Protein AF-A0A1H5M3Y4-F1 (afdb_monomer)

Secondary structure (DSSP, 8-state):
---HHHHHHHHHHHHHHHHHHT---HHHHHHHHT--HHHHHHHTTSGGGS-HHHHHHHHHHHTS-GGGGSPP----------

pLDDT: mean 78.06, std 14.75, range [42.72, 91.75]

Radius of gyration: 14.18 Å; Cα contacts (8 Å, |Δi|>4): 64; chains: 1; bounding box: 33×22×48 Å

Solvent-accessible surface area (backbone atoms only — not comparable to full-atom values): 4890 Å² total; per-residue (Å²): 132,89,54,68,67,59,57,44,51,49,34,22,53,45,42,53,49,49,46,66,71,63,75,54,55,71,69,58,41,27,58,60,47,68,49,52,69,67,57,47,55,54,29,52,69,39,50,85,70,50,49,72,69,40,46,47,33,38,17,60,69,66,76,43,64,56,71,73,60,46,65,76,81,66,75,80,76,76,74,81,76,130

Structure (mmCIF, N/CA/C/O backbone):
data_AF-A0A1H5M3Y4-F1
#
_entry.id   AF-A0A1H5M3Y4-F1
#
loop_
_atom_site.group_PDB
_atom_site.id
_atom_site.type_symbol
_atom_site.label_atom_id
_atom_site.label_alt_id
_atom_site.label_comp_id
_atom_site.label_asym_id
_atom_site.label_entity_id
_atom_site.label_seq_id
_atom_site.pdbx_PDB_ins_code
_atom_site.Cartn_x
_atom_site.Cartn_y
_atom_site.Cartn_z
_atom_site.occupancy
_atom_site.B_iso_or_equiv
_atom_site.auth_seq_id
_atom_site.auth_comp_id
_atom_site.auth_asym_id
_atom_site.auth_atom_id
_atom_site.pdbx_PDB_model_num
ATOM 1 N N . MET A 1 1 ? 22.344 4.117 -18.923 1.00 42.72 1 MET A N 1
ATOM 2 C CA . MET A 1 1 ? 22.322 3.516 -17.568 1.00 42.72 1 MET A CA 1
ATOM 3 C C . MET A 1 1 ? 21.010 3.914 -16.910 1.00 42.72 1 MET A C 1
ATOM 5 O O . MET A 1 1 ? 20.871 5.064 -16.522 1.00 42.72 1 MET A O 1
ATOM 9 N N . ILE A 1 2 ? 20.028 3.015 -16.844 1.00 46.78 2 ILE A N 1
ATOM 10 C CA . ILE A 1 2 ? 18.825 3.249 -16.034 1.00 46.78 2 ILE A CA 1
ATOM 11 C C . ILE A 1 2 ? 19.249 2.939 -14.601 1.00 46.78 2 ILE A C 1
ATOM 13 O O . ILE A 1 2 ? 19.389 1.778 -14.225 1.00 46.78 2 ILE A O 1
ATOM 17 N N . THR A 1 3 ? 19.598 3.971 -13.841 1.00 51.72 3 THR A N 1
ATOM 18 C CA . THR A 1 3 ? 19.973 3.826 -12.436 1.00 51.72 3 THR A CA 1
ATOM 19 C C . THR A 1 3 ? 18.757 3.338 -11.651 1.00 51.72 3 THR A C 1
ATOM 21 O O . THR A 1 3 ? 17.649 3.845 -11.818 1.00 51.72 3 THR A O 1
ATOM 24 N N . THR A 1 4 ? 18.961 2.348 -10.784 1.00 55.97 4 THR A N 1
ATOM 25 C CA . THR A 1 4 ? 17.969 1.773 -9.855 1.00 55.97 4 THR A CA 1
ATOM 26 C C . THR A 1 4 ? 17.144 2.838 -9.122 1.00 55.97 4 THR A C 1
ATOM 28 O O . THR A 1 4 ? 15.941 2.661 -8.945 1.00 55.97 4 THR A O 1
ATOM 31 N N . GLN A 1 5 ? 17.756 3.994 -8.845 1.00 58.69 5 GLN A N 1
ATOM 32 C CA . GLN A 1 5 ? 17.110 5.173 -8.264 1.00 58.69 5 GLN A CA 1
ATOM 33 C C . GLN A 1 5 ? 15.873 5.653 -9.045 1.00 58.69 5 GLN A C 1
ATOM 35 O O . GLN A 1 5 ? 14.865 6.000 -8.433 1.00 58.69 5 GLN A O 1
ATOM 40 N N . ASN A 1 6 ? 15.889 5.628 -10.382 1.00 67.50 6 ASN A N 1
ATOM 41 C CA . ASN A 1 6 ? 14.726 6.044 -11.175 1.00 67.50 6 ASN A CA 1
ATOM 42 C C . ASN A 1 6 ? 13.570 5.039 -11.055 1.00 67.50 6 ASN A C 1
ATOM 44 O O . ASN A 1 6 ? 12.407 5.436 -11.005 1.00 67.50 6 ASN A O 1
ATOM 48 N N . ALA A 1 7 ? 13.869 3.740 -10.964 1.00 66.25 7 ALA A N 1
ATOM 49 C CA . ALA A 1 7 ? 12.848 2.707 -10.789 1.00 66.25 7 ALA A CA 1
ATOM 50 C C . ALA A 1 7 ? 12.202 2.778 -9.392 1.00 66.25 7 ALA A C 1
ATOM 52 O O . ALA A 1 7 ? 10.980 2.675 -9.268 1.00 66.25 7 ALA A O 1
ATOM 53 N N . GLU A 1 8 ? 13.009 3.016 -8.353 1.00 67.50 8 GLU A N 1
ATOM 54 C CA . GLU A 1 8 ? 12.560 3.241 -6.971 1.00 67.50 8 GLU A CA 1
ATOM 55 C C . GLU A 1 8 ? 11.620 4.444 -6.858 1.00 67.50 8 GLU A C 1
ATOM 57 O O . GLU A 1 8 ? 10.528 4.345 -6.283 1.00 67.50 8 GLU A O 1
ATOM 62 N N . GLN A 1 9 ? 12.008 5.577 -7.448 1.00 71.50 9 GLN A N 1
ATOM 63 C CA . GLN A 1 9 ? 11.182 6.782 -7.428 1.00 7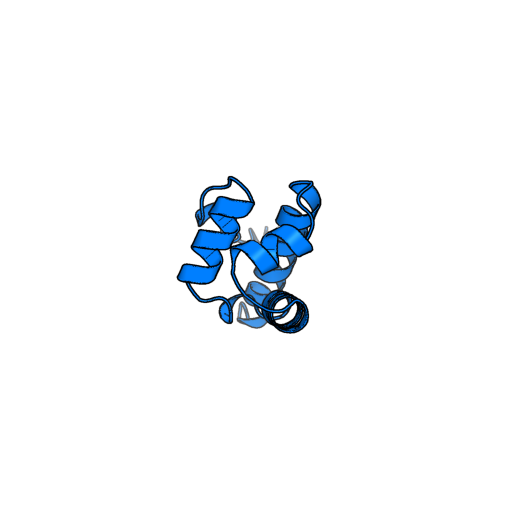1.50 9 GLN A CA 1
ATOM 64 C C . GLN A 1 9 ? 9.889 6.618 -8.232 1.00 71.50 9 GLN A C 1
ATOM 66 O O . GLN A 1 9 ? 8.824 7.016 -7.748 1.00 71.50 9 GLN A O 1
ATOM 71 N N . ASN A 1 10 ? 9.943 5.956 -9.391 1.00 76.06 10 ASN A N 1
ATOM 72 C CA . ASN A 1 10 ? 8.760 5.685 -10.208 1.00 76.06 10 ASN A CA 1
ATOM 73 C C . ASN A 1 10 ? 7.748 4.790 -9.480 1.00 76.06 10 ASN A C 1
ATOM 75 O O . ASN A 1 10 ? 6.553 5.087 -9.480 1.00 76.06 10 ASN A O 1
ATOM 79 N N . MET A 1 11 ? 8.206 3.735 -8.801 1.00 77.50 11 MET A N 1
ATOM 80 C CA . MET A 1 11 ? 7.327 2.857 -8.020 1.00 77.50 11 MET A CA 1
ATOM 81 C C . MET A 1 11 ? 6.718 3.582 -6.813 1.00 77.50 11 MET A C 1
ATOM 83 O O . MET A 1 11 ? 5.527 3.439 -6.537 1.00 77.50 11 MET A O 1
ATOM 87 N N . SER A 1 12 ? 7.504 4.415 -6.129 1.00 80.94 12 SER A N 1
ATOM 88 C CA . SER A 1 12 ? 7.026 5.215 -4.992 1.00 80.94 12 SER A CA 1
ATOM 89 C C . SER A 1 12 ? 5.920 6.183 -5.410 1.00 80.94 12 SER A C 1
ATOM 91 O O . SER A 1 12 ? 4.885 6.291 -4.745 1.00 80.94 12 SER A O 1
ATOM 93 N N . ALA A 1 13 ? 6.131 6.889 -6.525 1.00 83.31 13 ALA A N 1
ATOM 94 C CA . ALA A 1 13 ? 5.154 7.806 -7.098 1.00 83.31 13 ALA A CA 1
ATOM 95 C C . ALA A 1 13 ? 3.885 7.067 -7.550 1.00 83.31 13 ALA A C 1
ATOM 97 O O . ALA A 1 13 ? 2.777 7.533 -7.278 1.00 83.31 13 ALA A O 1
ATOM 98 N N . HIS A 1 1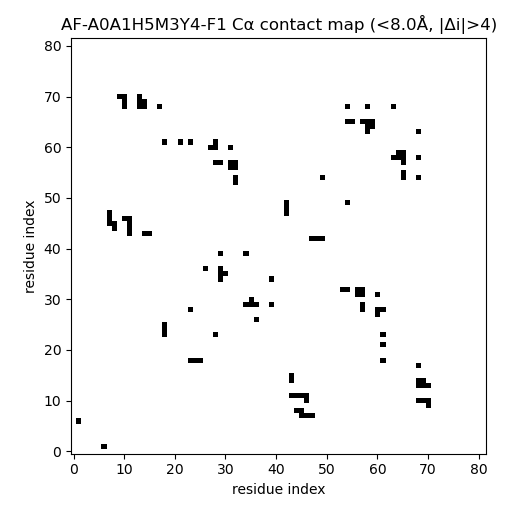4 ? 4.044 5.889 -8.159 1.00 86.62 14 HIS A N 1
ATOM 99 C CA . HIS A 1 14 ? 2.940 5.042 -8.609 1.00 86.62 14 HIS A CA 1
ATOM 100 C C . HIS A 1 14 ? 2.050 4.583 -7.450 1.00 86.62 14 HIS A C 1
ATOM 102 O O . HIS A 1 14 ? 0.848 4.847 -7.456 1.00 86.62 14 HIS A O 1
ATOM 108 N N . ILE A 1 15 ? 2.631 4.002 -6.393 1.00 84.00 15 ILE A N 1
ATOM 109 C CA . ILE A 1 15 ? 1.872 3.568 -5.207 1.00 84.00 15 ILE A CA 1
ATOM 110 C C . ILE A 1 15 ? 1.183 4.764 -4.541 1.00 84.00 15 ILE A C 1
ATOM 112 O O . ILE A 1 15 ? 0.015 4.677 -4.166 1.00 84.00 15 ILE A O 1
ATOM 116 N N . ARG A 1 16 ? 1.860 5.915 -4.428 1.00 84.19 16 ARG A N 1
ATOM 117 C CA . ARG A 1 16 ? 1.237 7.137 -3.887 1.00 84.19 16 ARG A CA 1
ATOM 118 C C . ARG A 1 16 ? 0.039 7.590 -4.717 1.00 84.19 16 ARG A C 1
ATOM 120 O O . ARG A 1 16 ? -0.966 7.984 -4.128 1.00 84.19 16 ARG A O 1
ATOM 127 N N . SER A 1 17 ? 0.142 7.524 -6.043 1.00 86.50 17 SER A N 1
ATOM 128 C CA . SER A 1 17 ? -0.951 7.863 -6.955 1.00 86.50 17 SER A CA 1
ATOM 129 C C . SER A 1 17 ? -2.128 6.899 -6.795 1.00 86.50 17 SER A C 1
ATOM 131 O O . SER A 1 17 ? -3.257 7.349 -6.620 1.00 86.50 17 SER A O 1
ATOM 133 N N . LEU A 1 18 ? -1.876 5.588 -6.740 1.00 85.62 18 LEU A N 1
ATOM 134 C CA . LEU A 1 18 ? -2.917 4.580 -6.509 1.00 85.62 18 LEU A CA 1
ATOM 135 C C . LEU A 1 18 ? -3.638 4.793 -5.183 1.00 85.62 18 LEU A C 1
ATOM 137 O O . LEU A 1 18 ? -4.865 4.812 -5.141 1.00 85.62 18 LEU A O 1
ATOM 141 N N . VAL A 1 19 ? -2.883 5.006 -4.106 1.00 84.12 19 VAL A N 1
ATOM 142 C CA . VAL A 1 19 ? -3.456 5.271 -2.784 1.00 84.12 19 VAL A CA 1
ATOM 143 C C . VAL A 1 19 ? -4.309 6.540 -2.811 1.00 84.12 19 VAL A C 1
ATOM 145 O O . VAL A 1 19 ? -5.427 6.519 -2.307 1.00 84.12 19 VAL A O 1
ATOM 148 N N . ALA A 1 20 ? -3.833 7.618 -3.440 1.00 85.00 20 ALA A N 1
ATOM 149 C CA . ALA A 1 20 ? -4.597 8.859 -3.566 1.00 85.00 20 ALA A CA 1
ATOM 150 C C . ALA A 1 20 ? -5.883 8.688 -4.399 1.00 85.00 20 ALA A C 1
ATOM 152 O O . ALA A 1 20 ? -6.927 9.207 -4.013 1.00 85.00 20 ALA A O 1
ATOM 153 N N . ASN A 1 21 ? -5.824 7.928 -5.495 1.00 84.44 21 ASN A N 1
ATOM 154 C CA . ASN A 1 21 ? -6.953 7.714 -6.407 1.00 84.44 21 ASN A CA 1
ATOM 155 C C . ASN A 1 21 ? -7.957 6.666 -5.904 1.00 84.44 21 ASN A C 1
ATOM 157 O O . ASN A 1 21 ? -9.106 6.668 -6.330 1.00 84.44 21 ASN A O 1
ATOM 161 N N . SER A 1 22 ? -7.547 5.778 -4.996 1.00 81.56 22 SER A N 1
ATOM 162 C CA . SER A 1 22 ? -8.411 4.724 -4.448 1.00 81.56 22 SER A CA 1
ATOM 163 C C . SER A 1 22 ? -9.543 5.248 -3.558 1.00 81.56 22 SER A C 1
ATOM 165 O O . SER A 1 22 ? -10.469 4.505 -3.242 1.00 81.56 22 SER A O 1
ATOM 167 N N . GLY A 1 23 ? -9.454 6.500 -3.091 1.00 82.31 23 GLY A N 1
ATOM 168 C CA . GLY A 1 23 ? -10.364 7.050 -2.081 1.00 82.31 23 GLY A CA 1
ATOM 169 C C . GLY A 1 23 ? -10.200 6.419 -0.691 1.00 82.31 23 GLY A C 1
ATOM 170 O O . GLY A 1 23 ? -10.933 6.763 0.236 1.00 82.31 23 GLY A O 1
ATOM 171 N N . VAL A 1 24 ? -9.232 5.513 -0.518 1.00 85.31 24 VAL A N 1
ATOM 172 C CA . VAL A 1 24 ? -8.955 4.831 0.744 1.00 85.31 24 VAL A CA 1
ATOM 173 C C . VAL A 1 24 ? -7.992 5.665 1.586 1.00 85.31 24 VAL A C 1
ATOM 175 O O . VAL A 1 24 ? -6.922 6.087 1.144 1.00 85.31 24 VAL A O 1
ATOM 178 N N . SER A 1 25 ? -8.342 5.874 2.854 1.00 87.00 25 SER A N 1
ATOM 179 C CA . SER A 1 25 ? -7.466 6.565 3.800 1.00 87.00 25 S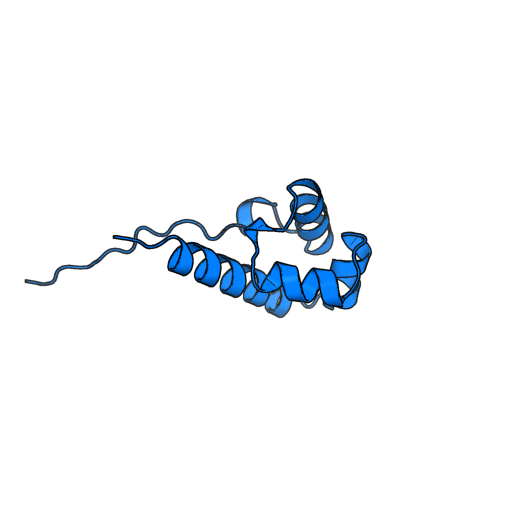ER A CA 1
ATOM 180 C C . SER A 1 25 ? -6.160 5.798 4.014 1.00 87.00 25 SER A C 1
ATOM 182 O O . SER A 1 25 ? -6.170 4.599 4.286 1.00 87.00 25 SER A O 1
ATOM 184 N N . LYS A 1 26 ? -5.027 6.514 4.041 1.00 86.50 26 LYS A N 1
ATOM 185 C CA . LYS A 1 26 ? -3.710 5.944 4.404 1.00 86.50 26 LYS A CA 1
ATOM 186 C C . LYS A 1 26 ? -3.763 5.151 5.715 1.00 86.50 26 LYS A C 1
ATOM 188 O O . LYS A 1 26 ? -3.103 4.125 5.830 1.00 86.50 26 LYS A O 1
ATOM 193 N N . THR A 1 27 ? -4.595 5.599 6.657 1.00 88.19 27 THR A N 1
ATOM 194 C CA . THR A 1 27 ? -4.876 4.920 7.928 1.00 88.19 27 THR A CA 1
ATOM 195 C C . THR A 1 27 ? -5.454 3.533 7.789 1.00 88.19 27 THR A C 1
ATOM 197 O O . THR A 1 27 ? -5.026 2.624 8.493 1.00 88.19 27 THR A O 1
ATOM 200 N N . PHE A 1 28 ? -6.377 3.348 6.857 1.00 89.25 28 PHE A N 1
ATOM 201 C CA . PHE A 1 28 ? -6.921 2.032 6.580 1.00 89.25 28 PHE A CA 1
ATOM 202 C C . PHE A 1 28 ? -5.838 1.103 6.019 1.00 89.25 28 PHE A C 1
ATOM 204 O O . PHE A 1 28 ? -5.702 -0.029 6.470 1.00 89.25 28 PHE A O 1
ATOM 211 N N . ILE A 1 29 ? -5.004 1.613 5.111 1.00 88.31 29 ILE A N 1
ATOM 212 C CA . ILE A 1 29 ? -3.975 0.823 4.426 1.00 88.31 29 ILE A CA 1
ATOM 213 C C . ILE A 1 29 ? -2.885 0.353 5.395 1.00 88.31 29 ILE A C 1
ATOM 215 O O . ILE A 1 29 ? -2.587 -0.838 5.439 1.00 88.31 29 ILE A O 1
ATOM 219 N N . TYR A 1 30 ? -2.300 1.244 6.207 1.00 89.75 30 TYR A N 1
ATOM 220 C CA . TYR A 1 30 ? -1.250 0.812 7.139 1.00 89.75 30 TYR A CA 1
ATOM 221 C C . TYR A 1 30 ? -1.791 -0.100 8.252 1.00 89.75 30 TYR A C 1
ATOM 223 O O . TYR A 1 30 ? -1.087 -1.021 8.666 1.00 89.75 30 TYR A O 1
ATOM 231 N N . ASN A 1 31 ? -3.053 0.079 8.671 1.00 90.38 31 ASN A N 1
ATOM 232 C CA . ASN A 1 31 ? -3.716 -0.839 9.604 1.00 90.38 31 ASN A CA 1
ATOM 233 C C . ASN A 1 31 ? -3.952 -2.219 8.976 1.00 90.38 31 ASN A C 1
ATOM 235 O O . ASN A 1 31 ? -3.708 -3.227 9.633 1.00 90.38 31 ASN A O 1
ATOM 239 N N . ALA A 1 32 ? -4.370 -2.278 7.707 1.00 88.25 32 ALA A N 1
ATOM 240 C CA . ALA A 1 32 ? -4.578 -3.535 6.986 1.00 88.25 32 ALA A CA 1
ATOM 241 C C . ALA A 1 32 ? -3.267 -4.314 6.784 1.00 88.25 32 ALA A C 1
ATOM 243 O O . ALA A 1 32 ? -3.225 -5.538 6.910 1.00 88.25 32 ALA A O 1
ATOM 244 N N . ILE A 1 33 ? -2.172 -3.600 6.519 1.00 90.12 33 ILE A N 1
ATOM 245 C CA . ILE A 1 33 ? -0.835 -4.194 6.402 1.00 90.12 33 ILE A CA 1
ATOM 246 C C . ILE A 1 33 ? -0.324 -4.652 7.779 1.00 90.12 33 ILE A C 1
ATOM 248 O O . ILE A 1 33 ? 0.324 -5.698 7.881 1.00 90.12 33 ILE A O 1
ATOM 252 N N . GLY A 1 34 ? -0.689 -3.927 8.840 1.00 90.12 34 GLY A N 1
ATOM 253 C CA . GLY A 1 34 ? -0.288 -4.199 10.220 1.00 90.12 34 GLY A CA 1
ATOM 254 C C . GLY A 1 34 ? 1.018 -3.507 10.609 1.00 90.12 34 GLY A C 1
ATOM 255 O O . GLY A 1 34 ? 1.807 -4.073 11.361 1.00 90.12 34 GLY A O 1
ATOM 256 N N . ILE A 1 35 ? 1.269 -2.309 10.072 1.00 90.62 35 ILE A N 1
ATOM 257 C CA . ILE A 1 35 ? 2.471 -1.513 10.358 1.00 90.62 35 ILE A CA 1
ATOM 258 C C . ILE A 1 35 ? 2.111 -0.108 10.839 1.00 90.62 35 ILE A C 1
ATOM 260 O O . ILE A 1 35 ? 1.055 0.436 10.513 1.00 90.62 35 ILE A O 1
ATOM 264 N N . SER A 1 36 ? 3.023 0.512 11.585 1.00 91.75 36 SER A N 1
ATOM 265 C CA . SER A 1 36 ? 2.869 1.890 12.050 1.00 91.75 36 SER A CA 1
ATOM 266 C C . SER A 1 36 ? 2.872 2.888 10.889 1.00 91.75 36 SER A C 1
ATOM 268 O O . SER A 1 36 ? 3.513 2.675 9.856 1.00 91.75 36 SER A O 1
ATOM 270 N N . ARG A 1 37 ? 2.218 4.039 11.092 1.00 88.69 37 ARG A N 1
ATOM 271 C CA . ARG A 1 37 ? 2.185 5.149 10.123 1.00 88.69 37 ARG A CA 1
ATOM 272 C C . ARG A 1 37 ? 3.585 5.590 9.682 1.00 88.69 37 ARG A C 1
ATOM 274 O O . ARG A 1 37 ? 3.796 5.836 8.499 1.00 88.69 37 ARG A O 1
ATOM 281 N N . GLU A 1 38 ? 4.531 5.687 10.615 1.00 89.81 38 GLU A N 1
ATOM 282 C CA . GLU A 1 38 ? 5.925 6.048 10.320 1.00 89.81 38 GLU A CA 1
ATOM 283 C C . GLU A 1 38 ? 6.604 5.012 9.426 1.00 89.81 38 GLU A C 1
ATOM 285 O O . GLU A 1 38 ? 7.168 5.369 8.393 1.00 89.81 38 GLU A O 1
ATOM 290 N N . THR A 1 39 ? 6.470 3.726 9.759 1.00 89.25 39 THR A N 1
ATOM 291 C CA . THR A 1 39 ? 6.992 2.622 8.945 1.00 89.25 39 THR A CA 1
ATOM 292 C C . THR A 1 39 ? 6.390 2.638 7.545 1.00 89.25 39 THR A C 1
ATOM 294 O O . THR A 1 39 ? 7.112 2.496 6.563 1.00 89.25 39 THR A O 1
ATOM 297 N N . PHE A 1 40 ? 5.081 2.865 7.430 1.00 89.25 40 PHE A N 1
ATOM 298 C CA . PHE A 1 40 ? 4.412 2.975 6.138 1.00 89.25 40 PHE A CA 1
ATOM 299 C C . PHE A 1 40 ? 4.936 4.159 5.316 1.00 89.25 40 PHE A C 1
ATOM 301 O O . PHE A 1 40 ? 5.254 3.992 4.142 1.00 89.25 40 PHE A O 1
ATOM 308 N N . ASN A 1 41 ? 5.086 5.340 5.922 1.00 87.62 41 ASN A N 1
ATOM 309 C CA . ASN A 1 41 ? 5.624 6.518 5.237 1.00 87.62 41 ASN A CA 1
ATOM 310 C C . ASN A 1 41 ? 7.080 6.320 4.793 1.00 87.62 41 ASN A C 1
ATOM 312 O O . ASN A 1 41 ? 7.431 6.718 3.684 1.00 87.62 41 ASN A O 1
ATOM 316 N N . SER A 1 42 ? 7.903 5.682 5.629 1.00 87.94 42 SER A N 1
ATOM 317 C CA . SER A 1 42 ? 9.288 5.333 5.300 1.00 87.94 42 SER A CA 1
ATOM 318 C C . SER A 1 42 ? 9.347 4.353 4.123 1.00 87.94 42 SER A C 1
ATOM 320 O O . SER A 1 42 ? 10.042 4.602 3.139 1.00 87.94 42 SER A O 1
ATOM 322 N N . ARG A 1 43 ? 8.528 3.296 4.140 1.00 86.75 43 ARG A N 1
ATOM 323 C CA . ARG A 1 43 ? 8.441 2.333 3.030 1.00 86.75 43 ARG A CA 1
ATOM 324 C C . ARG A 1 43 ? 7.816 2.927 1.765 1.00 86.75 43 ARG A C 1
ATOM 326 O O . ARG A 1 43 ? 8.161 2.526 0.667 1.00 86.75 43 ARG A O 1
ATOM 333 N N . LEU A 1 44 ? 6.959 3.940 1.874 1.00 83.25 44 LEU A N 1
ATOM 334 C CA . LEU A 1 44 ? 6.495 4.710 0.712 1.00 83.25 44 LEU A CA 1
ATOM 335 C C . LEU A 1 44 ? 7.587 5.582 0.072 1.00 83.25 44 LEU A C 1
ATOM 337 O O . LEU A 1 44 ? 7.353 6.123 -1.007 1.00 83.25 44 LEU A O 1
ATOM 341 N N . MET A 1 45 ? 8.717 5.808 0.747 1.00 81.69 45 MET A N 1
ATOM 342 C CA . MET A 1 45 ? 9.905 6.431 0.149 1.00 81.69 45 MET A CA 1
ATOM 343 C C . MET A 1 45 ? 10.844 5.390 -0.467 1.00 81.69 45 MET A C 1
ATOM 345 O O . MET A 1 45 ? 11.547 5.712 -1.417 1.00 81.69 45 MET A O 1
ATOM 349 N N . ASN A 1 46 ? 10.838 4.160 0.057 1.00 81.50 46 ASN A N 1
ATOM 350 C CA . ASN A 1 46 ? 11.572 3.025 -0.492 1.00 81.50 46 ASN A CA 1
ATOM 351 C C . ASN A 1 46 ? 10.653 1.790 -0.629 1.00 81.50 46 ASN A C 1
ATOM 353 O O . ASN A 1 46 ? 10.569 0.976 0.298 1.00 81.50 46 ASN A O 1
ATOM 357 N N . PRO A 1 47 ? 9.963 1.626 -1.769 1.00 73.00 47 PRO A N 1
ATOM 358 C CA . PRO A 1 47 ? 8.918 0.625 -1.937 1.00 73.00 47 PRO A CA 1
ATOM 359 C C . PRO A 1 47 ? 9.456 -0.810 -1.956 1.00 73.00 47 PRO A C 1
ATOM 361 O O . PRO A 1 47 ? 8.714 -1.729 -1.619 1.00 73.00 47 PRO A O 1
ATOM 364 N N . TYR A 1 48 ? 10.751 -1.010 -2.228 1.00 75.62 48 TYR A N 1
ATOM 365 C CA . TYR A 1 48 ? 11.414 -2.313 -2.081 1.00 75.62 48 TYR A CA 1
ATOM 366 C C . TYR A 1 48 ? 11.541 -2.762 -0.619 1.00 75.62 48 TYR A C 1
ATOM 368 O O . TYR A 1 48 ? 11.814 -3.928 -0.351 1.00 75.62 48 TYR A O 1
ATOM 376 N N . SER A 1 49 ? 11.312 -1.861 0.342 1.00 82.81 49 SER A N 1
ATOM 377 C CA . SER A 1 49 ? 11.247 -2.210 1.766 1.00 82.81 49 SER A CA 1
ATOM 378 C C . SER A 1 49 ? 9.902 -2.820 2.182 1.00 82.81 49 SER A C 1
ATOM 380 O O . SER A 1 49 ? 9.770 -3.276 3.321 1.00 82.81 49 SER A O 1
ATOM 382 N N . PHE A 1 50 ? 8.884 -2.821 1.312 1.00 84.69 50 PHE A N 1
ATOM 383 C CA . PHE A 1 50 ? 7.674 -3.603 1.561 1.00 84.69 50 PHE A CA 1
ATOM 384 C C . PHE A 1 50 ? 7.956 -5.080 1.309 1.00 84.69 50 PHE A C 1
ATOM 386 O O . PHE A 1 50 ? 8.461 -5.464 0.256 1.00 84.69 50 PHE A O 1
ATOM 393 N N . THR A 1 51 ? 7.584 -5.931 2.264 1.00 87.75 51 THR A N 1
ATOM 394 C CA . THR A 1 51 ? 7.618 -7.372 2.016 1.00 87.75 51 THR A CA 1
ATOM 395 C C . THR A 1 51 ? 6.496 -7.754 1.055 1.00 87.75 51 THR A C 1
ATOM 397 O O . THR A 1 51 ? 5.466 -7.081 0.981 1.00 87.75 51 THR A O 1
ATOM 400 N N . TYR A 1 52 ? 6.640 -8.883 0.363 1.00 86.31 52 TYR A N 1
ATOM 401 C CA . TYR A 1 52 ? 5.582 -9.385 -0.519 1.00 86.31 52 TYR A CA 1
ATOM 402 C C . TYR A 1 52 ? 4.237 -9.561 0.211 1.00 86.31 52 TYR A C 1
ATOM 404 O O . TYR A 1 52 ? 3.180 -9.244 -0.328 1.00 86.31 52 TYR A O 1
ATOM 412 N N . ARG A 1 53 ? 4.270 -9.971 1.487 1.00 88.12 53 ARG A N 1
ATOM 413 C CA . ARG A 1 53 ? 3.079 -10.063 2.344 1.00 88.12 53 ARG A CA 1
ATOM 414 C C . ARG A 1 53 ? 2.421 -8.701 2.577 1.00 88.12 53 ARG A C 1
ATOM 416 O O . ARG A 1 53 ? 1.194 -8.621 2.595 1.00 88.12 53 ARG A O 1
ATOM 423 N N . ASP A 1 54 ? 3.218 -7.650 2.753 1.00 88.88 54 ASP A N 1
ATOM 424 C CA . ASP A 1 54 ? 2.705 -6.290 2.924 1.00 88.88 54 ASP A CA 1
ATOM 425 C C . ASP A 1 54 ? 2.027 -5.799 1.645 1.00 88.88 54 ASP A C 1
ATOM 427 O O . ASP A 1 54 ? 0.948 -5.214 1.707 1.00 88.88 54 ASP A O 1
ATOM 431 N N . LEU A 1 55 ? 2.628 -6.087 0.488 1.00 87.69 55 LEU A N 1
ATOM 432 C CA . LEU A 1 55 ? 2.074 -5.735 -0.820 1.00 87.69 55 LEU A CA 1
ATOM 433 C C . LEU A 1 55 ? 0.766 -6.482 -1.102 1.00 87.69 55 LEU A C 1
ATOM 435 O O . LEU A 1 55 ? -0.189 -5.862 -1.555 1.00 87.69 55 LEU A O 1
ATOM 439 N N . LEU A 1 56 ? 0.673 -7.772 -0.763 1.00 90.12 56 LEU A N 1
ATOM 440 C CA . LEU A 1 56 ? -0.577 -8.532 -0.880 1.00 90.12 56 LEU A CA 1
ATOM 441 C C . LEU A 1 56 ? -1.698 -7.936 -0.022 1.00 90.12 56 LEU A C 1
ATOM 443 O O . LEU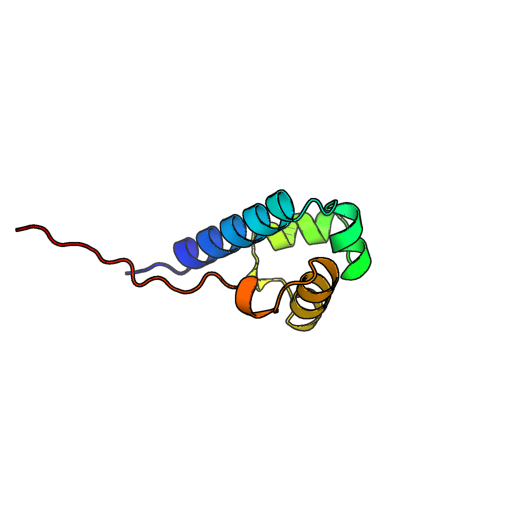 A 1 56 ? -2.813 -7.755 -0.502 1.00 90.12 56 LEU A O 1
ATOM 447 N N . ARG A 1 57 ? -1.403 -7.586 1.235 1.00 90.06 57 ARG A N 1
ATOM 448 C CA . ARG A 1 57 ? -2.380 -6.943 2.132 1.00 90.06 57 ARG A CA 1
ATOM 449 C C . ARG A 1 57 ? -2.770 -5.547 1.663 1.00 90.06 57 ARG A C 1
ATOM 451 O O . ARG A 1 57 ? -3.918 -5.146 1.816 1.00 90.06 57 ARG A O 1
ATOM 458 N N . MET A 1 58 ? -1.824 -4.807 1.092 1.00 89.00 58 MET A N 1
ATOM 459 C CA . MET A 1 58 ? -2.087 -3.501 0.498 1.00 89.00 58 MET A CA 1
ATOM 460 C C . MET A 1 58 ? -3.000 -3.624 -0.725 1.00 89.00 58 MET A C 1
ATOM 462 O O . MET A 1 58 ? -3.948 -2.856 -0.850 1.00 89.00 58 MET A O 1
ATOM 466 N N . ALA A 1 59 ? -2.735 -4.595 -1.599 1.00 89.69 59 ALA A N 1
ATOM 467 C CA . ALA A 1 59 ? -3.537 -4.874 -2.784 1.00 89.69 59 ALA A CA 1
ATOM 468 C C . ALA A 1 59 ? -4.978 -5.247 -2.403 1.00 89.69 59 ALA A C 1
ATOM 470 O O . ALA A 1 59 ? -5.924 -4.674 -2.942 1.00 89.69 59 ALA A O 1
ATOM 471 N N . ASP A 1 60 ? -5.135 -6.114 -1.399 1.00 90.12 60 ASP A N 1
ATOM 472 C CA . ASP A 1 60 ? -6.432 -6.486 -0.828 1.00 90.12 60 ASP A CA 1
ATOM 473 C C . ASP A 1 60 ? -7.180 -5.267 -0.254 1.00 90.12 60 ASP A C 1
ATOM 475 O O . ASP A 1 60 ? -8.327 -5.004 -0.620 1.00 90.12 60 ASP A O 1
ATOM 479 N N . ALA A 1 61 ? -6.495 -4.440 0.546 1.00 88.69 61 ALA A N 1
ATOM 480 C CA . ALA A 1 61 ? -7.064 -3.219 1.120 1.00 88.69 61 ALA A CA 1
ATOM 481 C C . ALA A 1 61 ? -7.503 -2.196 0.057 1.00 88.69 61 ALA A C 1
ATOM 483 O O . ALA A 1 61 ? -8.479 -1.472 0.256 1.00 88.69 61 ALA A O 1
ATOM 484 N N . LEU A 1 62 ? -6.784 -2.134 -1.065 1.00 87.81 62 LEU A N 1
ATOM 485 C CA . LEU A 1 62 ? -7.091 -1.261 -2.197 1.00 87.81 62 LEU A CA 1
ATOM 486 C C . LEU A 1 62 ? -8.085 -1.890 -3.185 1.00 87.81 62 LEU A C 1
ATOM 488 O O . LEU A 1 62 ? -8.524 -1.201 -4.102 1.00 87.81 62 LEU A O 1
ATOM 492 N N . ARG A 1 63 ? -8.453 -3.168 -3.002 1.00 88.44 63 ARG A N 1
ATOM 493 C CA . ARG A 1 63 ? -9.256 -3.965 -3.946 1.00 88.44 63 ARG A CA 1
ATOM 494 C C . ARG A 1 63 ? -8.687 -3.953 -5.369 1.00 88.44 63 ARG A C 1
ATOM 496 O O . ARG A 1 63 ? -9.430 -3.883 -6.347 1.00 88.44 63 ARG A O 1
ATOM 503 N N . LEU A 1 64 ? -7.363 -4.015 -5.476 1.00 87.19 64 LEU A N 1
ATOM 504 C CA . LEU A 1 64 ? -6.629 -4.044 -6.739 1.00 87.19 64 LEU A CA 1
ATOM 505 C C . LEU A 1 64 ? -5.824 -5.343 -6.845 1.00 87.19 64 LEU A C 1
ATOM 507 O O . LEU A 1 64 ? -5.391 -5.876 -5.822 1.00 87.19 64 LEU A O 1
ATOM 511 N N . PRO A 1 65 ? -5.566 -5.854 -8.059 1.00 88.06 65 PRO A N 1
ATOM 512 C CA . PRO A 1 65 ? -4.617 -6.945 -8.226 1.00 88.06 65 PRO A CA 1
ATOM 513 C C . PRO A 1 65 ? -3.217 -6.475 -7.811 1.00 88.06 65 PRO A C 1
ATOM 515 O O . PRO A 1 65 ? -2.821 -5.345 -8.100 1.00 88.06 65 PRO A O 1
ATOM 518 N N . VAL A 1 66 ? -2.451 -7.346 -7.145 1.00 85.31 66 VAL A N 1
ATOM 519 C CA . VAL A 1 66 ? -1.116 -7.011 -6.608 1.00 85.31 66 VAL A CA 1
ATOM 520 C C . VAL A 1 66 ? -0.165 -6.494 -7.689 1.00 85.31 66 VAL A C 1
ATOM 522 O O . VAL A 1 66 ? 0.644 -5.610 -7.434 1.00 85.31 66 VAL A O 1
ATOM 525 N N . GLU A 1 67 ? -0.331 -6.971 -8.920 1.00 85.94 67 GLU A N 1
ATOM 526 C CA . GLU A 1 67 ? 0.408 -6.540 -10.10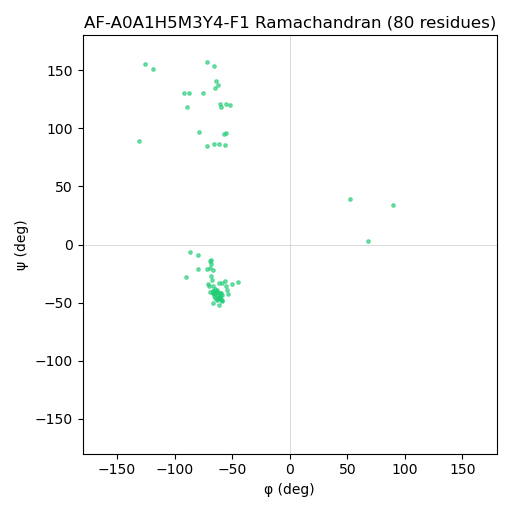7 1.00 85.94 67 GLU A CA 1
ATOM 527 C C . GLU A 1 67 ? 0.242 -5.044 -10.388 1.00 85.94 67 GLU A C 1
ATOM 529 O O . GLU A 1 67 ? 1.187 -4.393 -10.820 1.00 85.94 67 GLU A O 1
ATOM 534 N N . SER A 1 68 ? -0.924 -4.470 -10.072 1.00 84.50 68 SER A N 1
ATOM 535 C CA . SER A 1 68 ? -1.172 -3.036 -10.246 1.00 84.50 68 SER A CA 1
ATOM 536 C C . SER A 1 68 ? -0.331 -2.173 -9.313 1.00 84.50 68 SER A C 1
ATOM 538 O O . SER A 1 68 ? -0.119 -1.008 -9.632 1.00 84.50 68 SER A O 1
ATOM 540 N N . LEU A 1 69 ? 0.167 -2.709 -8.191 1.00 82.62 69 LEU A N 1
ATOM 541 C CA . LEU A 1 69 ? 1.060 -1.973 -7.287 1.00 82.62 69 LEU A CA 1
ATOM 542 C C . LEU A 1 69 ? 2.455 -1.772 -7.876 1.00 82.62 69 LEU A C 1
ATOM 544 O O . LEU A 1 69 ? 3.179 -0.869 -7.451 1.00 82.62 69 LEU A O 1
ATOM 548 N N . PHE A 1 70 ? 2.834 -2.597 -8.848 1.00 82.19 70 PHE A N 1
ATOM 549 C CA . PHE A 1 70 ? 4.101 -2.468 -9.538 1.00 82.19 70 PHE A CA 1
ATOM 550 C C . PHE A 1 70 ? 3.888 -1.591 -10.771 1.00 82.19 70 PHE A C 1
ATOM 552 O O . PHE A 1 70 ? 2.954 -1.826 -11.542 1.00 82.19 70 PHE A O 1
ATOM 559 N N . PRO A 1 71 ? 4.720 -0.558 -10.985 1.00 71.12 71 PRO A N 1
ATOM 560 C CA . PRO A 1 71 ? 4.674 0.169 -12.237 1.00 71.12 71 PRO A CA 1
ATOM 561 C C . PRO A 1 71 ? 4.988 -0.831 -13.348 1.00 71.12 71 PRO A C 1
ATOM 563 O O . PRO A 1 71 ? 6.055 -1.447 -13.353 1.00 71.12 71 PRO A O 1
ATOM 566 N N . VAL A 1 72 ? 4.061 -1.003 -14.293 1.00 64.88 72 VAL A N 1
ATOM 567 C CA . VAL A 1 72 ? 4.381 -1.692 -15.542 1.00 64.88 72 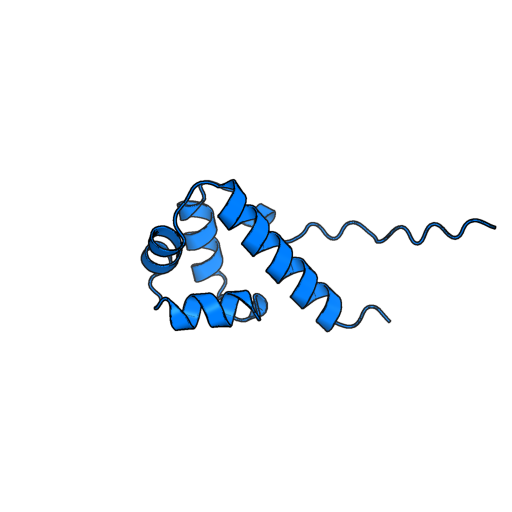VAL A CA 1
ATOM 568 C C . VAL A 1 72 ? 5.566 -0.930 -16.111 1.00 64.88 72 VAL A C 1
ATOM 570 O O . VAL A 1 72 ? 5.468 0.288 -16.292 1.00 64.88 72 VAL A O 1
ATOM 573 N N . ALA A 1 73 ? 6.693 -1.607 -16.325 1.00 54.69 73 ALA A N 1
ATOM 574 C CA . ALA A 1 73 ? 7.817 -1.024 -17.032 1.00 54.69 73 ALA A CA 1
ATOM 575 C C . ALA A 1 73 ? 7.318 -0.697 -18.441 1.00 54.69 73 ALA A C 1
ATOM 577 O O . ALA A 1 73 ? 7.401 -1.519 -19.349 1.00 54.69 73 ALA A O 1
ATOM 578 N N . LYS A 1 74 ? 6.726 0.487 -18.626 1.00 49.44 74 LYS A N 1
ATOM 579 C CA . LYS A 1 74 ? 6.595 1.054 -19.954 1.00 49.44 74 LYS A CA 1
ATOM 580 C C . LYS A 1 74 ? 8.040 1.167 -20.417 1.00 49.44 74 LYS A C 1
ATOM 582 O O . LYS A 1 74 ? 8.804 1.843 -19.720 1.00 49.44 74 LYS A O 1
ATOM 587 N N . PRO A 1 75 ? 8.452 0.479 -21.496 1.00 45.12 75 PRO A N 1
ATOM 588 C CA . PRO A 1 75 ? 9.734 0.793 -22.086 1.00 45.12 75 PRO A CA 1
ATOM 589 C C . PRO A 1 75 ? 9.691 2.298 -22.313 1.00 45.12 75 PRO A C 1
ATOM 591 O O . PRO A 1 75 ? 8.758 2.803 -22.944 1.00 45.12 75 PRO A O 1
ATOM 594 N N . SER A 1 76 ? 10.615 3.022 -21.686 1.00 48.47 76 SER A N 1
ATOM 595 C CA . SER A 1 76 ? 10.877 4.398 -22.057 1.00 48.47 76 SER A CA 1
ATOM 596 C C . SER A 1 76 ? 11.237 4.329 -23.531 1.00 48.47 76 SER A C 1
ATOM 598 O O . SER A 1 76 ? 12.362 3.981 -23.876 1.00 48.47 76 SER A O 1
ATOM 600 N N . VAL A 1 77 ? 10.254 4.546 -24.403 1.00 51.91 77 VAL A N 1
ATOM 601 C CA . VAL A 1 77 ? 10.504 4.869 -25.797 1.00 51.91 77 VAL A CA 1
ATOM 602 C C . VAL A 1 77 ? 11.178 6.227 -25.749 1.00 51.91 77 VAL A C 1
ATOM 604 O O . VAL A 1 77 ? 10.547 7.280 -25.757 1.00 51.91 77 VAL A O 1
ATOM 607 N N . GLU A 1 78 ? 12.493 6.169 -25.583 1.00 49.56 78 GLU A N 1
ATOM 608 C CA . GLU A 1 78 ? 13.419 7.160 -26.080 1.00 49.56 78 GLU A CA 1
ATOM 609 C C . GLU A 1 78 ? 13.138 7.216 -27.584 1.00 49.56 78 GLU A C 1
ATOM 611 O O . GLU A 1 78 ? 13.664 6.439 -28.373 1.00 49.56 78 GLU A O 1
ATOM 616 N N . SER A 1 79 ? 12.155 8.036 -27.961 1.00 46.56 79 SER A N 1
ATOM 617 C CA . SER A 1 79 ? 11.890 8.358 -29.351 1.00 46.56 79 SER A CA 1
ATOM 618 C C . SER A 1 79 ? 13.038 9.260 -29.767 1.00 46.56 79 SER A C 1
ATOM 620 O O . SER A 1 79 ? 12.963 10.481 -29.642 1.00 46.56 79 SER A O 1
ATOM 622 N N . THR A 1 80 ? 14.141 8.636 -30.171 1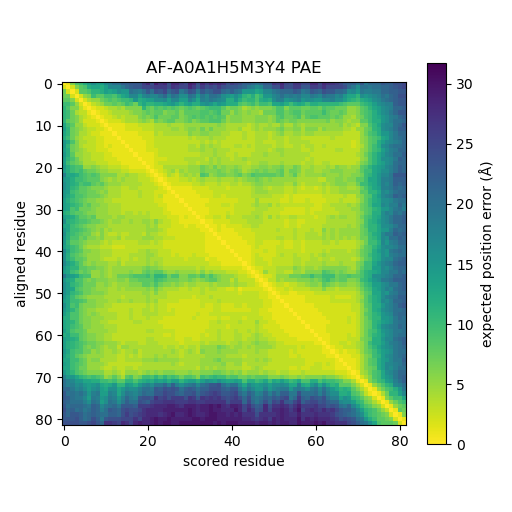.00 49.97 80 THR A N 1
ATOM 623 C CA . THR A 1 80 ? 15.161 9.250 -31.009 1.00 49.97 80 THR A CA 1
ATOM 624 C C . THR A 1 80 ? 14.423 9.740 -32.253 1.00 49.97 80 THR A C 1
ATOM 626 O O . THR A 1 80 ? 14.070 8.951 -33.123 1.00 49.97 80 THR A O 1
ATOM 629 N N . ALA A 1 81 ? 14.049 11.017 -32.264 1.00 46.44 81 ALA A N 1
ATOM 630 C CA . ALA A 1 81 ? 13.641 11.697 -33.478 1.00 46.44 81 ALA A CA 1
ATOM 631 C C . ALA A 1 81 ? 14.918 12.289 -34.078 1.00 46.44 81 ALA A C 1
ATOM 633 O O . ALA A 1 81 ? 15.626 13.037 -33.401 1.00 46.44 81 ALA A O 1
ATOM 634 N N . GLU A 1 82 ? 15.204 11.811 -35.285 1.00 46.09 82 GLU A N 1
ATOM 635 C CA . GLU A 1 82 ? 16.270 12.191 -36.218 1.00 46.09 82 GLU A CA 1
ATOM 636 C C . GLU A 1 82 ? 16.445 13.702 -36.419 1.00 46.09 82 GLU A C 1
ATOM 638 O O . GLU A 1 82 ? 15.438 14.447 -36.356 1.00 46.09 82 GLU A O 1
#

Foldseek 3Di:
DPPVVVQQVVLLVQLVVLCVVLPDDPVQLCVQLPHDPVVSVVCSSGVVPQDPSSLVSNCVSSVHDSVSSHPDPPPPPPVPDD

Sequence (82 aa):
MITTQNAEQNMSAHIRSLVANSGVSKTFIYNAIGISRETFNSRLMNPYSFTY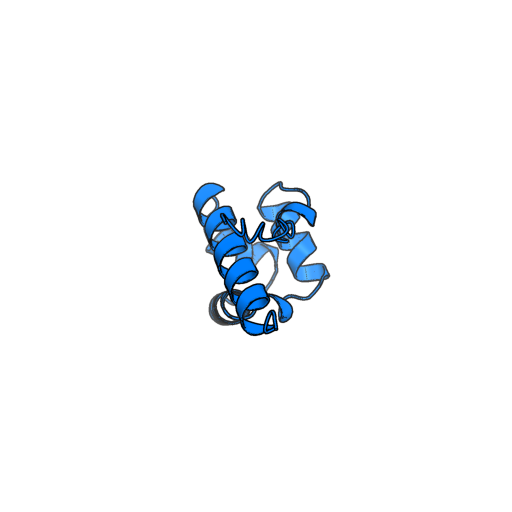RDLLRMADALRLPVESLFPVAKPSVESTAE

Organism: NCBI:txid656366

Mean predicted aligned error: 8.33 Å

InterPro domains:
  IPR010982 Lambda repr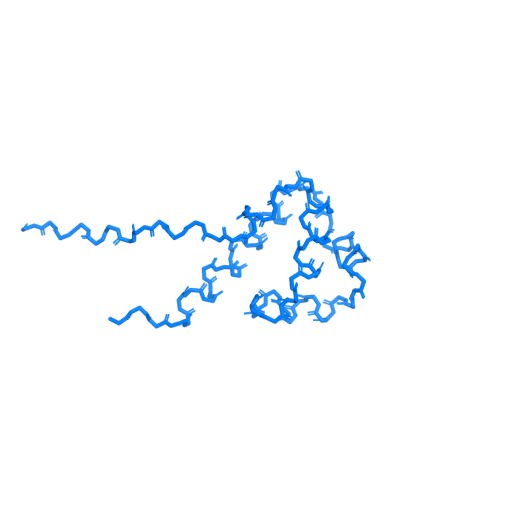essor-like, DNA-binding domain superfamily [SSF47413] (7-74)

Nearest PDB structures (foldseek):
  1y7y-assembly1_B  TM=8.019E-01  e=1.439E-02  Aeromonas hydrophila
  6b9t-assembly1_B  TM=7.773E-01  e=3.001E-02  Nitrosopumilus maritimus SCM1
  4ia8-assembly1_A  TM=8.116E-01  e=4.992E-02  Enterobacter sp. RFL1396
  4i6r-assembly1_A  TM=8.176E-01  e=6.259E-02  Enterobacter sp. RFL1396
  4fbi-assembly2_D  TM=7.883E-01  e=4.458E-02  Enterobacter sp. RFL1396